Protein AF-0000000071113380 (afdb_homodimer)

Solvent-accessible surface area (backbone atoms only — not comparable to full-atom values): 8698 Å² total; per-residue (Å²): 133,86,53,65,58,55,55,49,43,51,54,51,50,49,34,59,72,69,60,20,81,59,71,44,75,44,65,47,95,86,37,71,43,33,40,35,38,37,46,74,38,93,90,75,38,58,36,36,39,39,33,36,53,84,78,70,43,75,48,76,33,73,43,72,55,58,46,38,53,52,52,45,62,74,61,106,134,88,52,64,57,55,54,48,43,51,53,53,50,48,34,60,74,71,60,21,81,57,71,45,74,42,63,46,95,86,37,71,43,33,39,36,37,36,45,75,39,96,90,75,39,58,36,35,39,40,34,36,55,84,78,70,41,78,48,76,34,73,42,71,55,6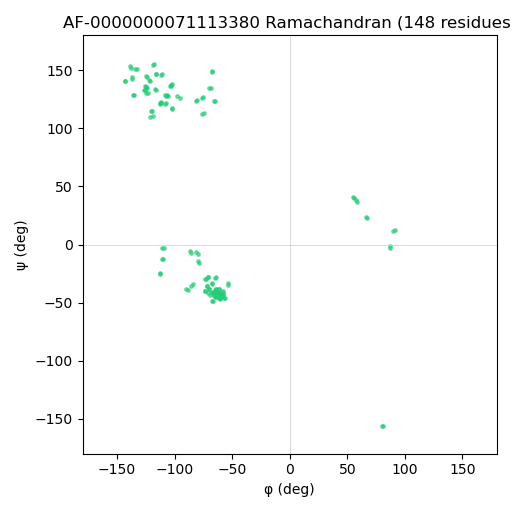0,47,38,53,53,50,46,62,71,61,104

Organism: Streptococcus pneumoniae serotype 4 (strain ATCC BAA-334 / TIGR4) (NCBI:txid170187)

Radius of gyration: 16.93 Å; Cα contacts (8 Å, |Δi|>4): 262; chains: 2; bounding box: 40×45×36 Å

GO terms:
  GO:0005515 protein binding (F, IPI)

InterPro domains:
  IPR014904 YkuJ-like [PF08796] (8-75)
  IPR014904 YkuJ-like [PIRSF037356] (1-76)
  IPR038073 YkuJ-like superfamily [G3DSA:3.30.720.20] (2-76)
  IPR038073 YkuJ-like superfamily [SSF143567] (3-76)

Structure (mmCIF, N/CA/C/O backbone):
data_AF-0000000071113380-model_v1
#
loop_
_entity.id
_entity.type
_entity.pdbx_description
1 polymer 'Uncharacterized protein'
#
loop_
_atom_site.group_PDB
_atom_site.id
_atom_site.type_symbol
_atom_site.label_atom_id
_atom_site.label_alt_id
_atom_site.label_comp_id
_atom_site.label_asym_id
_atom_site.label_entity_id
_atom_site.label_seq_id
_atom_site.pdbx_PDB_ins_code
_atom_site.Cartn_x
_atom_site.Cartn_y
_atom_site.Cartn_z
_atom_site.occupancy
_atom_site.B_iso_or_equiv
_atom_site.auth_seq_id
_atom_site.auth_comp_id
_atom_site.auth_asym_id
_atom_site.auth_atom_id
_atom_site.pdbx_PDB_model_num
ATOM 1 N N . MET A 1 1 ? -7.031 4.762 11.914 1 73.75 1 MET A N 1
ATOM 2 C CA . MET A 1 1 ? -7.52 4.484 10.57 1 73.75 1 MET A CA 1
ATOM 3 C C . MET A 1 1 ? -6.973 3.158 10.055 1 73.75 1 MET A C 1
ATOM 5 O O . MET A 1 1 ? -5.777 2.887 10.172 1 73.75 1 MET A O 1
ATOM 9 N N . GLU A 1 2 ? -7.855 2.168 9.883 1 87.81 2 GLU A N 1
ATOM 10 C CA . GLU A 1 2 ? -7.352 0.86 9.477 1 87.81 2 GLU A CA 1
ATOM 11 C C . GLU A 1 2 ? -6.973 0.846 8 1 87.81 2 GLU A C 1
ATOM 13 O O . GLU A 1 2 ? -7.746 1.295 7.152 1 87.81 2 GLU A O 1
ATOM 18 N N . SER A 1 3 ? -5.77 0.437 7.68 1 96.38 3 SER A N 1
ATOM 19 C CA . SER A 1 3 ? -5.254 0.43 6.316 1 96.38 3 SER A CA 1
ATOM 20 C C . SER A 1 3 ? -5.738 -0.797 5.547 1 96.38 3 SER A C 1
ATOM 22 O O . SER A 1 3 ? -5.516 -1.931 5.977 1 96.38 3 SER A O 1
ATOM 24 N N . HIS A 1 4 ? -6.383 -0.578 4.426 1 97.75 4 HIS A N 1
ATOM 25 C CA . HIS A 1 4 ? -6.773 -1.672 3.547 1 97.75 4 HIS A CA 1
ATOM 26 C C . HIS A 1 4 ? -5.555 -2.334 2.912 1 97.75 4 HIS A C 1
ATOM 28 O O . HIS A 1 4 ? -5.535 -3.551 2.721 1 97.75 4 HIS A O 1
ATOM 34 N N . LEU A 1 5 ? -4.543 -1.558 2.648 1 98.69 5 LEU A N 1
ATOM 35 C CA . LEU A 1 5 ? -3.32 -2.082 2.049 1 98.69 5 LEU A CA 1
ATOM 36 C C . LEU A 1 5 ? -2.652 -3.096 2.971 1 98.69 5 LEU A C 1
ATOM 38 O O . LEU A 1 5 ? -2.191 -4.145 2.518 1 98.69 5 LEU A O 1
ATOM 42 N N . VAL A 1 6 ? -2.625 -2.816 4.273 1 98.38 6 VAL A N 1
ATOM 43 C CA . VAL A 1 6 ? -2.004 -3.734 5.223 1 98.38 6 VAL A CA 1
ATOM 44 C C . VAL A 1 6 ? -2.773 -5.051 5.246 1 98.38 6 VAL A C 1
ATOM 46 O O . VAL A 1 6 ? -2.174 -6.129 5.293 1 98.38 6 VAL A O 1
ATOM 49 N N . ARG A 1 7 ? -4.039 -5.012 5.16 1 97.81 7 ARG A N 1
ATOM 50 C CA . ARG A 1 7 ? -4.852 -6.223 5.137 1 97.81 7 ARG A CA 1
ATOM 51 C C . ARG A 1 7 ? -4.582 -7.039 3.877 1 97.81 7 ARG A C 1
ATOM 53 O O . ARG A 1 7 ? -4.449 -8.266 3.939 1 97.81 7 ARG A O 1
ATOM 60 N N . ILE A 1 8 ? -4.52 -6.363 2.744 1 98.38 8 ILE A N 1
ATOM 61 C CA . ILE A 1 8 ? -4.234 -7.012 1.468 1 98.38 8 ILE A CA 1
ATOM 62 C C . ILE A 1 8 ? -2.863 -7.68 1.521 1 98.38 8 ILE A C 1
ATOM 64 O O . ILE A 1 8 ? -2.725 -8.852 1.174 1 98.38 8 ILE A O 1
ATOM 68 N N . ILE A 1 9 ? -1.897 -6.961 2.016 1 98.31 9 ILE A N 1
ATOM 69 C CA . ILE A 1 9 ? -0.529 -7.465 2.051 1 98.31 9 ILE A CA 1
ATOM 70 C C . ILE A 1 9 ? -0.445 -8.672 2.986 1 98.31 9 ILE A C 1
ATOM 72 O O . ILE A 1 9 ? 0.235 -9.648 2.684 1 98.31 9 ILE A O 1
ATOM 76 N N . ASN A 1 10 ? -1.14 -8.562 4.102 1 97.38 10 ASN A N 1
ATOM 77 C CA . ASN A 1 10 ? -1.169 -9.695 5.02 1 97.38 10 ASN A CA 1
ATOM 78 C C . ASN A 1 10 ? -1.711 -10.953 4.34 1 97.38 10 ASN A C 1
ATOM 80 O O . ASN A 1 10 ? -1.203 -12.055 4.566 1 97.38 10 ASN A O 1
ATOM 84 N N . ARG A 1 11 ? -2.754 -10.859 3.543 1 96.56 11 ARG A N 1
ATOM 85 C CA . ARG A 1 11 ? -3.324 -11.992 2.816 1 96.56 11 ARG A CA 1
ATOM 86 C C . ARG A 1 11 ? -2.328 -12.547 1.804 1 96.56 11 ARG A C 1
ATOM 88 O O . ARG A 1 11 ? -2.188 -13.766 1.67 1 96.56 11 ARG A O 1
ATOM 95 N N . LEU A 1 12 ? -1.646 -11.641 1.165 1 97.06 12 LEU A N 1
ATOM 96 C CA . LEU A 1 12 ? -0.665 -12.047 0.166 1 97.06 12 LEU A CA 1
ATOM 97 C C . LEU A 1 12 ? 0.516 -12.758 0.822 1 97.06 12 LEU A C 1
ATOM 99 O O . LEU A 1 12 ? 0.998 -13.773 0.312 1 97.06 12 LEU A O 1
ATOM 103 N N . GLU A 1 13 ? 0.986 -12.25 1.962 1 96.06 13 GLU A N 1
ATOM 104 C CA . GLU A 1 13 ? 2.061 -12.898 2.711 1 96.06 13 GLU A CA 1
ATOM 105 C C . GLU A 1 13 ? 1.649 -14.289 3.18 1 96.06 13 GLU A C 1
ATOM 107 O O . GLU A 1 13 ? 2.459 -15.219 3.168 1 96.06 13 GLU A O 1
ATOM 112 N N . ALA A 1 14 ? 0.404 -14.344 3.635 1 94.31 14 ALA A N 1
ATOM 113 C CA . ALA A 1 14 ? -0.113 -15.641 4.051 1 94.31 14 ALA A CA 1
ATOM 114 C C . ALA A 1 14 ? -0.069 -16.641 2.9 1 94.31 14 ALA A C 1
ATOM 116 O O . ALA A 1 14 ? 0.279 -17.812 3.1 1 94.31 14 ALA A O 1
ATOM 117 N N . MET A 1 15 ? -0.402 -16.203 1.697 1 93.5 15 MET A N 1
ATOM 118 C CA . MET A 1 15 ? -0.343 -17.047 0.512 1 93.5 15 MET A CA 1
ATOM 119 C C . MET A 1 15 ? 1.081 -17.531 0.259 1 93.5 15 MET A C 1
ATOM 121 O O . MET A 1 15 ? 1.301 -18.719 -0.008 1 93.5 15 MET A O 1
ATOM 125 N N . ALA A 1 16 ? 1.956 -16.656 0.343 1 91.62 16 ALA A N 1
ATOM 126 C CA . ALA A 1 16 ? 3.355 -16.984 0.094 1 91.62 16 ALA A CA 1
ATOM 127 C C . ALA A 1 16 ? 3.877 -17.984 1.125 1 91.62 16 ALA A C 1
ATOM 129 O O . ALA A 1 16 ? 4.656 -18.875 0.794 1 91.62 16 ALA A O 1
ATOM 130 N N . ASN A 1 17 ? 3.451 -17.812 2.346 1 91.12 17 ASN A N 1
ATOM 131 C CA . ASN A 1 17 ? 3.912 -18.656 3.436 1 91.12 17 ASN A CA 1
ATOM 132 C C . ASN A 1 17 ? 3.289 -20.047 3.361 1 91.12 17 ASN A C 1
ATOM 134 O O . ASN A 1 17 ? 3.895 -21.031 3.799 1 91.12 17 ASN A O 1
ATOM 138 N N . ASP A 1 18 ? 2.076 -20.109 2.816 1 87.62 18 ASP A N 1
ATOM 139 C CA . ASP A 1 18 ? 1.375 -21.375 2.693 1 87.62 18 ASP A CA 1
ATOM 140 C C . ASP A 1 18 ? 1.859 -22.156 1.474 1 87.62 18 ASP A C 1
ATOM 142 O O . ASP A 1 18 ? 1.514 -23.328 1.299 1 87.62 18 ASP A O 1
ATOM 146 N N . GLY A 1 19 ? 2.668 -21.562 0.704 1 79.56 19 GLY A N 1
ATOM 147 C CA . GLY A 1 19 ? 3.217 -22.219 -0.474 1 79.56 19 GLY A CA 1
ATOM 148 C C . GLY A 1 19 ? 2.371 -22.016 -1.717 1 79.56 19 GLY A C 1
ATOM 149 O O . GLY A 1 19 ? 2.578 -22.688 -2.73 1 79.56 19 GLY A O 1
ATOM 150 N N . GLY A 1 20 ? 1.438 -21.141 -1.687 1 69.25 20 GLY A N 1
ATOM 151 C CA . GLY A 1 20 ? 0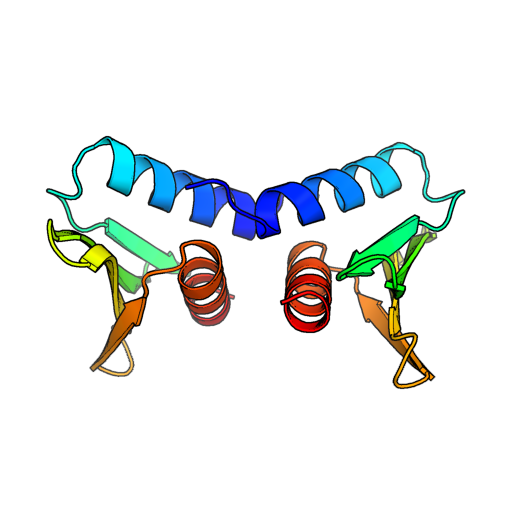.753 -20.672 -2.883 1 69.25 20 GLY A CA 1
ATOM 152 C C . GLY A 1 20 ? -0.082 -21.75 -3.549 1 69.25 20 GLY A C 1
ATOM 153 O O . GLY A 1 20 ? -0.281 -21.734 -4.766 1 69.25 20 GLY A O 1
ATOM 154 N N . ASN A 1 21 ? -0.5 -22.797 -2.775 1 74.06 21 ASN A N 1
ATOM 155 C CA . ASN A 1 21 ? -1.221 -23.875 -3.445 1 74.06 21 ASN A CA 1
ATOM 156 C C . ASN A 1 21 ? -2.674 -23.5 -3.713 1 74.06 21 ASN A C 1
ATOM 158 O O . ASN A 1 21 ? -3.289 -24 -4.656 1 74.06 21 ASN A O 1
ATOM 162 N N . LEU A 1 22 ? -3.066 -22.516 -3.062 1 83.69 22 LEU A N 1
ATOM 163 C CA . LEU A 1 22 ? -4.473 -22.156 -3.234 1 83.69 22 LEU A CA 1
ATOM 164 C C . LEU A 1 22 ? -4.613 -20.719 -3.699 1 83.69 22 LEU A C 1
ATOM 166 O O . LEU A 1 22 ? -3.885 -19.844 -3.238 1 83.69 22 LEU A O 1
ATOM 170 N N . LYS A 1 23 ? -5.477 -20.578 -4.836 1 93.06 23 LYS A N 1
ATOM 171 C CA . LYS A 1 23 ? -5.855 -19.234 -5.27 1 93.06 23 LYS A CA 1
ATOM 172 C C . LYS A 1 23 ? -6.746 -18.562 -4.234 1 93.06 23 LYS A C 1
ATOM 174 O O . LYS A 1 23 ? -7.477 -19.219 -3.5 1 93.06 23 LYS A O 1
ATOM 179 N N . ARG A 1 24 ? -6.57 -17.297 -4.23 1 96.38 24 ARG A N 1
ATOM 180 C CA . ARG A 1 24 ? -7.418 -16.531 -3.322 1 96.38 24 ARG A CA 1
ATOM 181 C C . ARG A 1 24 ? -8.195 -15.453 -4.078 1 96.38 24 ARG A C 1
ATOM 183 O O . ARG A 1 24 ? -7.699 -14.883 -5.047 1 96.38 24 ARG A O 1
ATOM 190 N N . ASN A 1 25 ? -9.406 -15.25 -3.604 1 97.19 25 ASN A N 1
ATOM 191 C CA . ASN A 1 25 ? -10.273 -14.25 -4.215 1 97.19 25 ASN A CA 1
ATOM 192 C C . ASN A 1 25 ? -10.328 -12.969 -3.383 1 97.19 25 ASN A C 1
ATOM 194 O O . ASN A 1 25 ? -10.391 -13.023 -2.154 1 97.19 25 ASN A O 1
ATOM 198 N N . PHE A 1 26 ? -10.281 -11.906 -4.047 1 98.44 26 PHE A N 1
ATOM 199 C CA . PHE A 1 26 ? -10.555 -10.602 -3.447 1 98.44 26 PHE A CA 1
ATOM 200 C C . PHE A 1 26 ? -11.891 -10.055 -3.92 1 98.44 26 PHE A C 1
ATOM 202 O O . PHE A 1 26 ? -12.133 -9.953 -5.125 1 98.44 26 PHE A O 1
ATOM 209 N N . GLU A 1 27 ? -12.664 -9.688 -2.951 1 98.12 27 GLU A N 1
ATOM 210 C CA . GLU A 1 27 ? -14.062 -9.414 -3.262 1 98.12 27 GLU A CA 1
ATOM 211 C C . GLU A 1 27 ? -14.445 -7.988 -2.877 1 98.12 27 GLU A C 1
ATOM 213 O O . GLU A 1 27 ? -13.938 -7.449 -1.89 1 98.12 27 GLU A O 1
ATOM 218 N N . ARG A 1 28 ? -15.266 -7.312 -3.686 1 97 28 ARG A N 1
ATOM 219 C CA . ARG A 1 28 ? -15.906 -6.031 -3.402 1 97 28 ARG A CA 1
ATOM 220 C C . ARG A 1 28 ? -17.422 -6.152 -3.465 1 97 28 ARG A C 1
ATOM 222 O O . ARG A 1 28 ? -17.984 -6.504 -4.508 1 97 28 ARG A O 1
ATOM 229 N N . GLU A 1 29 ? -18.078 -5.965 -2.363 1 95.06 29 GLU A N 1
ATOM 230 C CA . GLU A 1 29 ? -19.531 -6.043 -2.258 1 95.06 29 GLU A CA 1
ATOM 231 C C . GLU A 1 29 ? -20.047 -7.406 -2.705 1 95.06 29 GLU A C 1
ATOM 233 O O . GLU A 1 29 ? -21.016 -7.492 -3.471 1 95.06 29 GLU A O 1
ATOM 238 N N . GLY A 1 30 ? -19.281 -8.422 -2.391 1 95 30 GLY A N 1
ATOM 239 C CA . GLY A 1 30 ? -19.703 -9.797 -2.605 1 95 30 GLY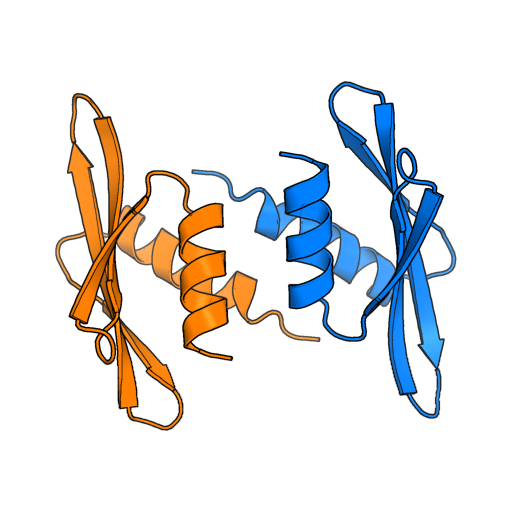 A CA 1
ATOM 240 C C . GLY A 1 30 ? -19.375 -10.32 -3.988 1 95 30 GLY A C 1
ATOM 241 O O . GLY A 1 30 ? -19.688 -11.461 -4.32 1 95 30 GLY A O 1
ATOM 242 N N . VAL A 1 31 ? -18.812 -9.453 -4.734 1 97.38 31 VAL A N 1
ATOM 243 C CA . VAL A 1 31 ? -18.469 -9.867 -6.094 1 97.38 31 VAL A CA 1
ATOM 244 C C . VAL A 1 31 ? -16.953 -10.055 -6.203 1 97.38 31 VAL A C 1
ATOM 246 O O . VAL A 1 31 ? -16.188 -9.18 -5.797 1 97.38 31 VAL A O 1
ATOM 249 N N . VAL A 1 32 ? -16.516 -11.195 -6.703 1 98.06 32 VAL A N 1
ATOM 250 C CA . VAL A 1 32 ? -15.094 -11.43 -6.93 1 98.06 32 VAL A CA 1
ATOM 251 C C . VAL A 1 32 ? -14.586 -10.484 -8.016 1 98.06 32 VAL A C 1
ATOM 253 O O . VAL A 1 32 ? -15.055 -10.523 -9.148 1 98.06 32 VAL A O 1
ATOM 256 N N . VAL A 1 33 ? -13.57 -9.734 -7.633 1 98.19 33 VAL A N 1
ATOM 257 C CA . VAL A 1 33 ? -13.078 -8.773 -8.609 1 98.19 33 VAL A CA 1
ATOM 258 C C . VAL A 1 33 ? -11.672 -9.164 -9.062 1 98.19 33 VAL A C 1
ATOM 260 O O . VAL A 1 33 ? -11.227 -8.766 -10.141 1 98.19 33 VAL A O 1
ATOM 263 N N . ALA A 1 34 ? -10.984 -9.914 -8.117 1 98.56 34 ALA A N 1
ATOM 264 C CA . ALA A 1 34 ? -9.625 -10.344 -8.422 1 98.56 34 ALA A CA 1
ATOM 265 C C . ALA A 1 34 ? -9.352 -11.742 -7.883 1 98.56 34 ALA A C 1
ATOM 267 O O . ALA A 1 34 ? -9.828 -12.102 -6.805 1 98.56 34 ALA A O 1
ATOM 268 N N . GLU A 1 35 ? -8.664 -12.469 -8.656 1 98.38 35 GLU A N 1
ATOM 269 C CA . GLU A 1 35 ? -8.125 -13.766 -8.242 1 98.38 35 GLU A CA 1
ATOM 270 C C . GLU A 1 35 ? -6.602 -13.758 -8.258 1 98.38 35 GLU A C 1
ATOM 272 O O . GLU A 1 35 ? -5.988 -13.289 -9.219 1 98.38 35 GLU A O 1
ATOM 277 N N . VAL A 1 36 ? -6.027 -14.281 -7.176 1 98.12 36 VAL A N 1
ATOM 278 C CA . VAL A 1 36 ? -4.574 -14.219 -7.07 1 98.12 36 VAL A CA 1
ATOM 279 C C . VAL A 1 36 ? -4.012 -15.617 -6.82 1 98.12 36 VAL A C 1
ATOM 281 O O . VAL A 1 36 ? -4.551 -16.375 -6.004 1 98.12 36 VAL A O 1
ATOM 284 N N . ALA A 1 37 ? -3.061 -15.883 -7.539 1 96.62 37 ALA A N 1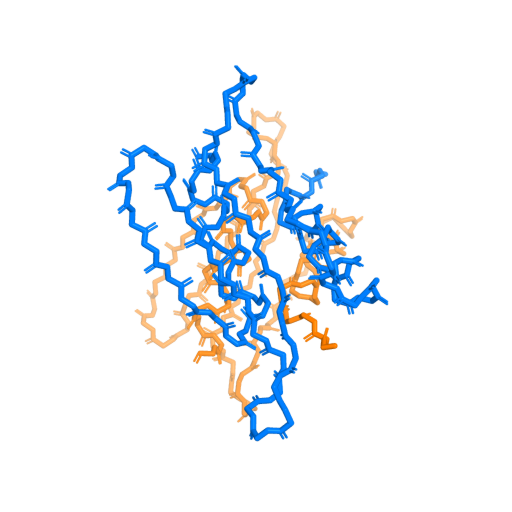
ATOM 285 C CA . ALA A 1 37 ? -2.287 -17.109 -7.332 1 96.62 37 ALA A CA 1
ATOM 286 C C . ALA A 1 37 ? -0.834 -16.781 -6.992 1 96.62 37 ALA A C 1
ATOM 288 O O . ALA A 1 37 ? -0.334 -15.711 -7.336 1 96.62 37 ALA A O 1
ATOM 289 N N . TYR A 1 38 ? -0.222 -17.734 -6.312 1 95.88 38 TYR A N 1
ATOM 290 C CA . TYR A 1 38 ? 1.177 -17.594 -5.922 1 95.88 38 TYR A CA 1
ATOM 291 C C . TYR A 1 38 ? 1.994 -18.781 -6.406 1 95.88 38 TYR A C 1
ATOM 293 O O . TYR A 1 38 ? 1.528 -19.922 -6.355 1 95.88 38 TYR A O 1
ATOM 301 N N . SER A 1 39 ? 3.109 -18.469 -6.918 1 92.69 39 SER A N 1
ATOM 302 C CA . SER A 1 39 ? 4.082 -19.516 -7.242 1 92.69 39 SER A CA 1
ATOM 303 C C . SER A 1 39 ? 5.496 -19.078 -6.871 1 92.69 39 SER A C 1
ATOM 305 O O . SER A 1 39 ? 5.762 -17.891 -6.688 1 92.69 39 SER A O 1
ATOM 307 N N . HIS A 1 40 ? 6.289 -20.094 -6.609 1 90.19 40 HIS A N 1
ATOM 308 C CA . HIS A 1 40 ? 7.711 -19.859 -6.391 1 90.19 40 HIS A CA 1
ATOM 309 C C . HIS A 1 40 ? 8.555 -20.594 -7.422 1 90.19 40 HIS A C 1
ATOM 311 O O . HIS A 1 40 ? 8.445 -21.812 -7.562 1 90.19 40 HIS A O 1
ATOM 317 N N . ASP A 1 41 ? 9.102 -19.75 -8.227 1 81.38 41 ASP A N 1
ATOM 318 C CA . ASP A 1 41 ? 9.977 -20.266 -9.273 1 81.38 41 ASP A CA 1
ATOM 319 C C . ASP A 1 41 ? 11.438 -20.234 -8.836 1 81.38 41 ASP A C 1
ATOM 321 O O . ASP A 1 41 ? 11.922 -19.203 -8.352 1 81.38 41 ASP A O 1
ATOM 325 N N . GLU A 1 42 ? 12.156 -21.375 -8.898 1 86.75 42 GLU A N 1
ATOM 326 C CA . GLU A 1 42 ? 13.547 -21.469 -8.469 1 86.75 42 GLU A CA 1
ATOM 327 C C . GLU A 1 42 ? 14.406 -20.406 -9.172 1 86.75 42 GLU A C 1
ATOM 329 O O . GLU A 1 42 ? 15.336 -19.859 -8.578 1 86.75 42 GLU A O 1
ATOM 334 N N . GLU A 1 43 ? 14.141 -20.062 -10.406 1 89.06 43 GLU A N 1
ATOM 335 C CA . GLU A 1 43 ? 14.93 -19.125 -11.203 1 89.06 43 GLU A CA 1
ATOM 336 C C . GLU A 1 43 ? 14.523 -17.688 -10.93 1 89.06 43 GLU A C 1
ATOM 338 O O . GLU A 1 43 ? 15.375 -16.797 -10.867 1 89.06 43 GLU A O 1
ATOM 343 N N . ASN A 1 44 ? 13.156 -17.547 -10.664 1 87.75 44 ASN A N 1
ATOM 344 C CA . ASN A 1 44 ? 12.633 -16.188 -10.633 1 87.75 44 ASN A CA 1
ATOM 345 C C . ASN A 1 44 ? 12.219 -15.781 -9.219 1 87.75 44 ASN A C 1
ATOM 347 O O . ASN A 1 44 ? 12.031 -14.594 -8.945 1 87.75 44 ASN A O 1
ATOM 351 N N . GLY A 1 45 ? 12.141 -16.781 -8.297 1 91.5 45 GLY A N 1
ATOM 352 C CA . GLY A 1 45 ? 11.664 -16.469 -6.961 1 91.5 45 GLY A CA 1
ATOM 353 C C . GLY A 1 45 ? 10.148 -16.391 -6.867 1 91.5 45 GLY A C 1
ATOM 354 O O . GLY A 1 45 ? 9.438 -17.094 -7.582 1 91.5 45 GLY A O 1
ATOM 355 N N . PRO A 1 46 ? 9.617 -15.664 -5.891 1 92.94 46 PRO A N 1
ATOM 356 C CA . PRO A 1 46 ? 8.172 -15.555 -5.707 1 92.94 46 PRO A CA 1
ATOM 357 C C . PRO A 1 46 ? 7.492 -14.773 -6.836 1 92.94 46 PRO A C 1
ATOM 359 O O . PRO A 1 46 ? 7.98 -13.719 -7.238 1 92.94 46 PRO A O 1
ATOM 362 N N . ILE A 1 47 ? 6.406 -15.328 -7.297 1 94.5 47 ILE A N 1
ATOM 363 C CA . ILE A 1 47 ? 5.637 -14.672 -8.352 1 94.5 47 ILE A CA 1
ATOM 364 C C . ILE A 1 47 ? 4.148 -14.727 -8.016 1 94.5 47 ILE A C 1
ATOM 366 O O . ILE A 1 47 ? 3.625 -15.789 -7.668 1 94.5 47 ILE A O 1
ATOM 370 N N . PHE A 1 48 ? 3.543 -13.578 -8.078 1 96.5 48 PHE A N 1
ATOM 371 C CA . PHE A 1 48 ? 2.094 -13.5 -7.941 1 96.5 48 PHE A CA 1
ATOM 372 C C . PHE A 1 48 ? 1.433 -13.289 -9.297 1 96.5 48 PHE A C 1
ATOM 374 O O . PHE A 1 48 ? 1.927 -12.516 -10.117 1 96.5 48 PHE A O 1
ATOM 381 N N . THR A 1 49 ? 0.372 -14 -9.523 1 97.25 49 THR A N 1
ATOM 382 C CA . THR A 1 49 ? -0.442 -13.812 -10.719 1 97.25 49 THR A CA 1
ATOM 383 C C . THR A 1 49 ? -1.816 -13.258 -10.352 1 97.25 49 THR A C 1
ATOM 385 O O . THR A 1 49 ? -2.545 -13.859 -9.562 1 97.25 49 THR A O 1
ATOM 388 N N . LEU A 1 50 ? -2.133 -12.117 -10.883 1 98.69 50 LEU A N 1
ATOM 389 C CA . LEU A 1 50 ? -3.406 -11.453 -10.625 1 98.69 50 LEU A CA 1
ATOM 390 C C . LEU A 1 50 ? -4.309 -11.523 -11.852 1 98.69 50 LEU A C 1
ATOM 392 O O . LEU A 1 50 ? -3.93 -11.07 -12.938 1 98.69 50 LEU A O 1
ATOM 396 N N . ARG A 1 51 ? -5.422 -12.086 -11.68 1 98.56 51 ARG A N 1
ATOM 397 C CA . ARG A 1 51 ? -6.453 -12.039 -12.703 1 98.56 51 ARG A CA 1
ATOM 398 C C . ARG A 1 51 ? -7.531 -11.023 -12.352 1 98.56 51 ARG A C 1
ATOM 400 O O . ARG A 1 51 ? -8.195 -11.141 -11.32 1 98.56 51 ARG A O 1
ATOM 407 N N . ASP A 1 52 ? -7.703 -9.977 -13.172 1 98.56 52 ASP A N 1
ATOM 408 C CA . ASP A 1 52 ? -8.844 -9.07 -13.102 1 98.56 52 ASP A CA 1
ATOM 409 C C . ASP A 1 52 ? -10.094 -9.711 -13.703 1 98.56 52 ASP A C 1
ATOM 411 O O . ASP A 1 52 ? -10.172 -9.914 -14.914 1 98.56 52 ASP A O 1
ATOM 415 N N . VAL A 1 53 ? -11 -9.969 -12.906 1 98 53 VAL A N 1
ATOM 416 C CA . VAL A 1 53 ? -12.117 -10.812 -13.32 1 98 53 VAL A CA 1
ATOM 417 C C . VAL A 1 53 ? -12.984 -10.062 -14.336 1 98 53 VAL A C 1
ATOM 419 O O . VAL A 1 53 ? -13.383 -10.625 -15.352 1 98 53 VAL A O 1
ATOM 422 N N . GLU A 1 54 ? -13.234 -8.812 -14.07 1 96.44 54 GLU A N 1
ATOM 423 C CA . GLU A 1 54 ? -14.109 -8.039 -14.93 1 96.44 54 GLU A CA 1
ATOM 424 C C . GLU A 1 54 ? -13.492 -7.832 -16.312 1 96.44 54 GLU A C 1
ATOM 426 O O . GLU A 1 54 ? -14.117 -8.125 -17.328 1 96.44 54 GLU A O 1
ATOM 431 N N . ASP A 1 55 ? -12.266 -7.426 -16.25 1 97.12 55 ASP A N 1
ATOM 432 C CA . ASP A 1 55 ? -11.609 -7.086 -17.516 1 97.12 55 ASP A CA 1
ATOM 433 C C . ASP A 1 55 ? -10.977 -8.32 -18.156 1 97.12 55 ASP A C 1
ATOM 435 O O . ASP A 1 55 ? -10.492 -8.266 -19.281 1 97.12 55 ASP A O 1
ATOM 439 N N . ARG A 1 56 ? -10.953 -9.398 -17.578 1 97.19 56 ARG A N 1
ATOM 440 C CA . ARG A 1 56 ? -10.383 -10.664 -18.047 1 97.19 56 ARG A CA 1
ATOM 441 C C . ARG A 1 56 ? -8.922 -10.492 -18.438 1 97.19 56 ARG A C 1
ATOM 443 O O . ARG A 1 56 ? -8.492 -10.992 -19.484 1 97.19 56 ARG A O 1
ATOM 450 N N . GLU A 1 57 ? -8.227 -9.719 -17.625 1 98.12 57 GLU A N 1
ATOM 451 C CA . GLU A 1 57 ? -6.797 -9.516 -17.812 1 98.12 57 GLU A CA 1
ATOM 452 C C . GLU A 1 57 ? -5.988 -10.156 -16.703 1 98.12 57 GLU A C 1
ATOM 454 O O . GLU A 1 57 ? -6.465 -10.266 -15.562 1 98.12 57 GLU A O 1
ATOM 459 N N . THR A 1 58 ? -4.805 -10.625 -17.188 1 98.38 58 THR A N 1
ATOM 460 C CA . THR A 1 58 ? -3.922 -11.281 -16.234 1 98.38 58 THR A CA 1
ATOM 461 C C . THR A 1 58 ? -2.547 -10.617 -16.219 1 98.38 58 THR A C 1
ATOM 463 O O . THR A 1 58 ? -1.991 -10.312 -17.281 1 98.38 58 THR A O 1
ATOM 466 N N . TYR A 1 59 ? -2.051 -10.398 -14.977 1 98.06 59 TYR A N 1
ATOM 467 C CA . TYR A 1 59 ? -0.759 -9.75 -14.781 1 98.06 59 TYR A CA 1
ATOM 468 C C . TYR A 1 59 ? 0.085 -10.516 -13.766 1 98.06 59 TYR A C 1
ATOM 470 O O . TYR A 1 59 ? -0.451 -11.148 -12.852 1 98.06 59 TYR A O 1
ATOM 478 N N . THR A 1 60 ? 1.408 -10.43 -13.93 1 96.75 60 THR A N 1
ATOM 479 C CA . THR A 1 60 ? 2.303 -11.062 -12.969 1 96.75 60 THR A CA 1
ATOM 480 C C . THR A 1 60 ? 3.152 -10.016 -12.25 1 96.75 60 THR A C 1
ATOM 482 O O . THR A 1 60 ? 3.496 -8.984 -12.828 1 96.75 60 THR A O 1
ATOM 485 N N . PHE A 1 61 ? 3.408 -10.344 -11.016 1 96.56 61 PHE A N 1
ATOM 486 C CA . PHE A 1 61 ? 4.195 -9.445 -10.18 1 96.56 61 PHE A CA 1
ATOM 487 C C . PHE A 1 61 ? 5.219 -10.227 -9.367 1 96.56 61 PHE A C 1
ATOM 489 O O . PHE A 1 61 ? 4.934 -11.32 -8.883 1 96.56 61 PHE A O 1
ATOM 496 N N . ASP A 1 62 ? 6.305 -9.633 -9.211 1 95.12 62 ASP A N 1
ATOM 497 C CA . ASP A 1 62 ? 7.297 -10.219 -8.312 1 95.12 62 ASP A CA 1
ATOM 498 C C . ASP A 1 62 ? 7.461 -9.375 -7.051 1 95.12 62 ASP A C 1
ATOM 500 O O . ASP A 1 62 ? 8.234 -9.734 -6.16 1 95.12 62 ASP A O 1
ATOM 504 N N . SER A 1 63 ? 6.73 -8.297 -7.082 1 95.62 63 SER A N 1
ATOM 505 C CA . SER A 1 63 ? 6.734 -7.402 -5.93 1 95.62 63 SER A CA 1
ATOM 506 C C . SER A 1 63 ? 5.383 -7.41 -5.223 1 95.62 63 SER A C 1
ATOM 508 O O . SER A 1 63 ? 4.359 -7.07 -5.82 1 95.62 63 SER A O 1
ATOM 510 N N . ILE A 1 64 ? 5.426 -7.754 -3.934 1 97.38 64 ILE A N 1
ATOM 511 C CA . ILE A 1 64 ? 4.199 -7.809 -3.148 1 97.38 64 ILE A CA 1
ATOM 512 C C . ILE A 1 64 ? 3.596 -6.406 -3.041 1 97.38 64 ILE A C 1
ATOM 514 O O . ILE A 1 64 ? 2.373 -6.254 -3.016 1 97.38 64 ILE A O 1
ATOM 518 N N . ASP A 1 65 ? 4.469 -5.367 -3.096 1 98.56 65 ASP A N 1
ATOM 519 C CA . ASP A 1 65 ? 3.969 -3.998 -3.01 1 98.56 65 ASP A CA 1
ATOM 520 C C . ASP A 1 65 ? 3.193 -3.615 -4.27 1 98.56 65 ASP A C 1
ATOM 522 O O . ASP A 1 65 ? 2.123 -3.012 -4.184 1 98.56 65 ASP A O 1
ATOM 526 N N . LEU A 1 66 ? 3.686 -4.074 -5.391 1 98.31 66 LEU A N 1
ATOM 527 C CA . LEU A 1 66 ? 3.076 -3.68 -6.656 1 98.31 66 LEU A CA 1
ATOM 528 C C . LEU A 1 66 ? 1.741 -4.387 -6.863 1 98.31 66 LEU A C 1
ATOM 530 O O . LEU A 1 66 ? 0.772 -3.771 -7.312 1 98.31 66 LEU A O 1
ATOM 534 N N . ILE A 1 67 ? 1.679 -5.648 -6.504 1 98.56 67 ILE A N 1
ATOM 535 C CA . ILE A 1 67 ? 0.406 -6.34 -6.676 1 98.56 67 ILE A CA 1
ATOM 536 C C . ILE A 1 67 ? -0.599 -5.84 -5.641 1 98.56 67 ILE A C 1
ATOM 538 O O . ILE A 1 67 ? -1.795 -5.738 -5.926 1 98.56 67 ILE A O 1
ATOM 542 N N . ALA A 1 68 ? -0.175 -5.539 -4.48 1 98.75 68 ALA A N 1
ATOM 543 C CA . ALA A 1 68 ? -1.084 -5.004 -3.469 1 98.75 68 ALA A CA 1
ATOM 544 C C . ALA A 1 68 ? -1.744 -3.717 -3.953 1 98.75 68 ALA A C 1
ATOM 546 O O . ALA A 1 68 ? -2.951 -3.527 -3.781 1 98.75 68 ALA A O 1
ATOM 547 N N . MET A 1 69 ? -0.946 -2.84 -4.555 1 98.81 69 MET A N 1
ATOM 548 C CA . MET A 1 69 ? -1.492 -1.585 -5.066 1 98.81 69 MET A CA 1
ATOM 549 C C . MET A 1 69 ? -2.518 -1.845 -6.164 1 98.81 69 MET A C 1
ATOM 551 O O . MET A 1 69 ? -3.535 -1.154 -6.246 1 98.81 69 MET A O 1
ATOM 555 N N . GLU A 1 70 ? -2.188 -2.822 -7.016 1 98.62 70 GLU A N 1
ATOM 556 C CA . GLU A 1 70 ? -3.121 -3.164 -8.086 1 98.62 70 GLU A CA 1
ATOM 557 C C . GLU A 1 70 ? -4.434 -3.707 -7.52 1 98.62 70 GLU A C 1
ATOM 559 O O . GLU A 1 70 ? -5.512 -3.326 -7.973 1 98.62 70 GLU A O 1
ATOM 564 N N . ILE A 1 71 ? -4.336 -4.598 -6.539 1 98.75 71 ILE A N 1
ATOM 565 C CA . ILE A 1 71 ? -5.52 -5.156 -5.898 1 98.75 71 ILE A CA 1
ATOM 566 C C . ILE A 1 71 ? -6.332 -4.039 -5.246 1 98.75 71 ILE A C 1
ATOM 568 O O . ILE A 1 71 ? -7.559 -4 -5.367 1 98.75 71 ILE A O 1
ATOM 572 N N . TYR A 1 72 ? -5.684 -3.102 -4.586 1 98.75 72 TYR A N 1
ATOM 573 C CA . TYR A 1 72 ? -6.344 -1.966 -3.955 1 98.75 72 TYR A CA 1
ATOM 574 C C . TYR A 1 72 ? -7.172 -1.181 -4.969 1 98.75 72 TYR A C 1
ATOM 576 O O . TYR A 1 72 ? -8.328 -0.853 -4.711 1 98.75 72 TYR A O 1
ATOM 584 N N . GLU A 1 73 ? -6.535 -0.938 -6.105 1 97.81 73 GLU A N 1
ATOM 585 C CA . GLU A 1 73 ? -7.211 -0.184 -7.156 1 97.81 73 GLU A CA 1
ATOM 586 C C . GLU A 1 73 ? -8.461 -0.912 -7.641 1 97.81 73 GLU A C 1
ATOM 588 O O . GLU A 1 73 ? -9.469 -0.278 -7.969 1 97.81 73 GLU A O 1
ATOM 593 N N . LEU A 1 74 ? -8.352 -2.201 -7.727 1 98.12 74 LEU A N 1
ATOM 594 C CA . LEU A 1 74 ? -9.492 -2.984 -8.195 1 98.12 74 LEU A CA 1
ATOM 595 C C . LEU A 1 74 ? -10.602 -3.004 -7.156 1 98.12 74 LEU A C 1
ATOM 597 O O . LEU A 1 74 ? -11.789 -3.066 -7.508 1 98.12 74 LEU A O 1
ATOM 601 N N . LEU A 1 75 ? -10.289 -2.877 -5.918 1 97.75 75 LEU A N 1
ATOM 602 C CA . LEU A 1 75 ? -11.258 -3.033 -4.836 1 97.75 75 LEU A CA 1
ATOM 603 C C . LEU A 1 75 ? -11.922 -1.699 -4.504 1 97.75 75 LEU A C 1
ATOM 605 O O . LEU A 1 75 ? -13.086 -1.664 -4.102 1 97.75 75 LEU A O 1
ATOM 609 N N . TYR A 1 76 ? -11.133 -0.642 -4.551 1 93.75 76 TYR A N 1
ATOM 610 C CA . TYR A 1 76 ? -11.602 0.642 -4.043 1 93.75 76 TYR A CA 1
ATOM 611 C C . TYR A 1 76 ? -11.578 1.703 -5.137 1 93.75 76 TYR A C 1
ATOM 613 O O . TYR A 1 76 ? -12.43 2.594 -5.164 1 93.75 76 TYR A O 1
ATOM 621 N N . MET B 1 1 ? 9.328 -11.781 2.154 1 73.69 1 MET B N 1
ATOM 622 C CA . MET B 1 1 ? 9.539 -10.539 1.413 1 73.69 1 MET B CA 1
ATOM 623 C C . MET B 1 1 ? 9.031 -9.344 2.199 1 73.69 1 MET B C 1
ATOM 625 O O . MET B 1 1 ? 7.906 -9.359 2.711 1 73.69 1 MET B O 1
ATOM 629 N N . GLU B 1 2 ? 9.945 -8.492 2.672 1 87.62 2 GLU B N 1
ATOM 630 C CA . GLU B 1 2 ? 9.492 -7.391 3.516 1 87.62 2 GLU B CA 1
ATOM 631 C C . GLU B 1 2 ? 8.836 -6.289 2.682 1 87.62 2 GLU B C 1
ATOM 633 O O . GLU B 1 2 ? 9.398 -5.852 1.677 1 87.62 2 GLU B O 1
ATOM 638 N N . SER B 1 3 ? 7.637 -5.906 3.018 1 96.38 3 SER B N 1
ATOM 639 C CA . SER B 1 3 ? 6.867 -4.91 2.275 1 96.38 3 SER B CA 1
ATOM 640 C C . SER B 1 3 ? 7.301 -3.494 2.635 1 96.38 3 SER B C 1
ATOM 642 O O . SER B 1 3 ? 7.277 -3.111 3.807 1 96.38 3 SER B O 1
ATOM 644 N N . HIS B 1 4 ? 7.684 -2.721 1.652 1 97.75 4 HIS B N 1
ATOM 645 C CA . HIS B 1 4 ? 7.996 -1.312 1.86 1 97.75 4 HIS B CA 1
ATOM 646 C C . HIS B 1 4 ? 6.746 -0.517 2.223 1 97.75 4 HIS B C 1
ATOM 648 O O . HIS B 1 4 ? 6.809 0.406 3.037 1 97.75 4 HIS B O 1
ATOM 654 N N . LEU B 1 5 ? 5.621 -0.92 1.665 1 98.69 5 LEU B N 1
ATOM 655 C CA . LEU B 1 5 ? 4.359 -0.243 1.943 1 98.69 5 LEU B CA 1
ATOM 656 C C . LEU B 1 5 ? 3.994 -0.36 3.42 1 98.69 5 LEU B C 1
ATOM 658 O O . LEU B 1 5 ? 3.551 0.614 4.035 1 98.69 5 LEU B O 1
ATOM 662 N N . VAL B 1 6 ? 4.211 -1.516 4.016 1 98.38 6 VAL B N 1
ATOM 663 C CA . VAL B 1 6 ? 3.885 -1.709 5.426 1 98.38 6 VAL B CA 1
ATOM 664 C C . VAL B 1 6 ? 4.77 -0.811 6.289 1 98.38 6 VAL B C 1
ATOM 666 O O . VAL B 1 6 ? 4.301 -0.216 7.262 1 98.38 6 VAL B O 1
ATOM 669 N N . ARG B 1 7 ? 5.98 -0.663 5.949 1 97.81 7 ARG B N 1
ATOM 670 C CA . ARG B 1 7 ? 6.887 0.209 6.691 1 97.81 7 ARG B CA 1
ATOM 671 C C . ARG B 1 7 ? 6.445 1.666 6.594 1 97.81 7 ARG B C 1
ATOM 673 O O . ARG B 1 7 ? 6.449 2.389 7.59 1 97.81 7 ARG B O 1
ATOM 680 N N . ILE B 1 8 ? 6.086 2.09 5.395 1 98.38 8 ILE B N 1
ATOM 681 C CA . ILE B 1 8 ? 5.617 3.451 5.16 1 98.38 8 ILE B CA 1
ATOM 682 C C . ILE B 1 8 ? 4.355 3.707 5.984 1 98.38 8 ILE B C 1
ATOM 684 O O . ILE B 1 8 ? 4.262 4.715 6.691 1 98.38 8 ILE B O 1
ATOM 688 N N . ILE B 1 9 ? 3.451 2.781 5.945 1 98.31 9 ILE B N 1
ATOM 689 C CA . ILE B 1 9 ? 2.174 2.947 6.629 1 98.31 9 ILE B CA 1
ATOM 690 C C . ILE B 1 9 ? 2.402 2.998 8.141 1 98.31 9 ILE B C 1
ATOM 692 O O . ILE B 1 9 ? 1.776 3.797 8.844 1 98.31 9 ILE B O 1
ATOM 696 N N . ASN B 1 10 ? 3.295 2.15 8.602 1 97.38 10 ASN B N 1
ATOM 697 C CA . ASN B 1 10 ? 3.625 2.182 10.023 1 97.38 10 ASN B CA 1
ATOM 698 C C . ASN B 1 10 ? 4.137 3.555 10.453 1 97.38 10 ASN B C 1
ATOM 700 O O . ASN B 1 10 ? 3.797 4.043 11.531 1 97.38 10 ASN B O 1
ATOM 704 N N . ARG B 1 11 ? 4.98 4.188 9.664 1 96.62 11 ARG B N 1
ATOM 705 C CA . ARG B 1 11 ? 5.5 5.52 9.961 1 96.62 11 ARG B CA 1
ATOM 706 C C . ARG B 1 11 ? 4.375 6.555 9.969 1 96.62 11 ARG B C 1
ATOM 708 O O . ARG B 1 11 ? 4.332 7.422 10.844 1 96.62 11 ARG B O 1
ATOM 715 N N . LEU B 1 12 ? 3.49 6.406 9.023 1 97.06 12 LEU B N 1
ATOM 716 C CA . LEU B 1 12 ? 2.371 7.336 8.93 1 97.06 12 LEU B CA 1
ATOM 717 C C . LEU B 1 12 ? 1.427 7.176 10.117 1 97.06 12 LEU B C 1
ATOM 719 O O . LEU B 1 12 ? 0.954 8.172 10.672 1 97.06 12 LEU B O 1
ATOM 723 N N . GLU B 1 13 ? 1.163 5.938 10.531 1 96.12 13 GLU B N 1
ATOM 724 C CA . GLU B 1 13 ? 0.335 5.68 11.703 1 96.12 13 GLU B CA 1
ATOM 725 C C . GLU B 1 13 ? 0.972 6.258 12.961 1 96.12 13 GLU B C 1
ATOM 727 O O . GLU B 1 13 ? 0.274 6.781 13.836 1 96.12 13 GLU B O 1
ATOM 732 N N . ALA B 1 14 ? 2.275 6.062 13.023 1 94.38 14 ALA B N 1
ATOM 733 C CA . ALA B 1 14 ? 2.994 6.633 14.156 1 94.38 14 ALA B CA 1
ATOM 734 C C . ALA B 1 14 ? 2.811 8.148 14.227 1 94.38 14 ALA B C 1
ATOM 736 O O . ALA B 1 14 ? 2.631 8.711 15.305 1 94.38 14 ALA B O 1
ATOM 737 N N . MET B 1 15 ? 2.836 8.805 13.07 1 93.56 15 MET B N 1
ATOM 738 C CA . MET B 1 15 ? 2.617 10.25 13 1 93.56 15 MET B CA 1
ATOM 739 C C . MET B 1 15 ? 1.229 10.609 13.516 1 93.56 15 MET B C 1
ATOM 741 O O . MET B 1 15 ? 1.08 11.555 14.297 1 93.56 15 MET B O 1
ATOM 745 N N . ALA B 1 16 ? 0.312 9.898 13.102 1 91.75 16 ALA B N 1
ATOM 746 C CA . ALA B 1 16 ? -1.067 10.164 13.5 1 91.75 16 ALA B CA 1
ATOM 747 C C . ALA B 1 16 ? -1.249 9.969 15 1 91.75 16 ALA B C 1
ATOM 749 O O . ALA B 1 16 ? -1.985 10.719 15.648 1 91.75 16 ALA B O 1
ATOM 750 N N . ASN B 1 17 ? -0.602 8.969 15.516 1 91.31 17 ASN B N 1
ATOM 751 C CA . ASN B 1 17 ? -0.728 8.648 16.938 1 91.31 17 ASN B CA 1
ATOM 752 C C . ASN B 1 17 ? 0.003 9.664 17.812 1 91.31 17 ASN B C 1
ATOM 754 O O . ASN B 1 17 ? -0.386 9.898 18.953 1 91.31 17 ASN B O 1
ATOM 758 N N . ASP B 1 18 ? 1.072 10.242 17.25 1 87.62 18 ASP B N 1
ATOM 759 C CA . ASP B 1 18 ? 1.857 11.227 17.984 1 87.62 18 ASP B CA 1
ATOM 760 C C . ASP B 1 18 ? 1.186 12.602 17.953 1 87.62 18 ASP B C 1
ATOM 762 O O . ASP B 1 18 ? 1.587 13.516 18.672 1 87.62 18 ASP B O 1
ATOM 766 N N . GLY B 1 19 ? 0.182 12.734 17.188 1 79.62 19 GLY B N 1
ATOM 767 C CA . GLY B 1 19 ? -0.552 13.984 17.094 1 79.62 19 GLY B CA 1
ATOM 768 C C . GLY B 1 19 ? -0.031 14.906 15.992 1 79.62 19 GLY B C 1
ATOM 769 O O . GLY B 1 19 ? -0.389 16.078 15.945 1 79.62 19 GLY B O 1
ATOM 770 N N . GLY B 1 20 ? 0.793 14.43 15.133 1 68.31 20 GLY B N 1
ATOM 771 C CA . GLY B 1 20 ? 1.145 15.125 13.906 1 68.31 20 GLY B CA 1
ATOM 772 C C . GLY B 1 20 ? 1.934 16.406 14.156 1 68.31 20 GLY B C 1
ATOM 773 O O . GLY B 1 20 ? 1.865 17.344 13.359 1 68.31 20 GLY B O 1
ATOM 774 N N . ASN 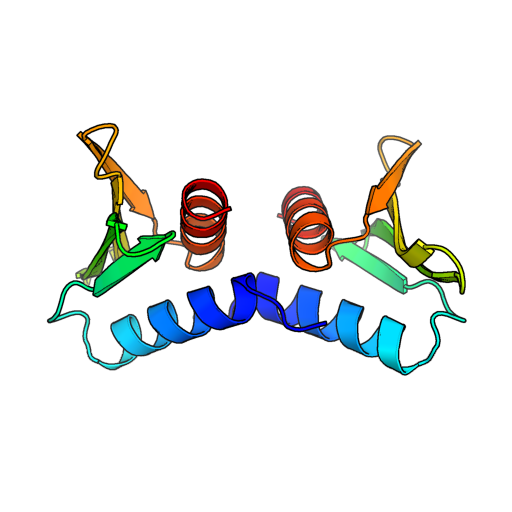B 1 21 ? 2.611 16.516 15.336 1 73.94 21 ASN B N 1
ATOM 775 C CA . ASN B 1 21 ? 3.289 17.78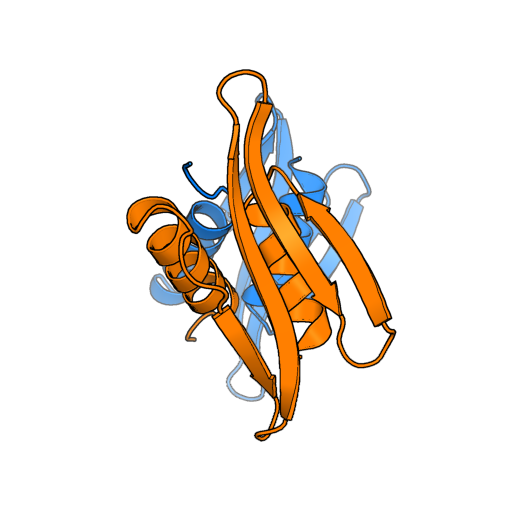1 15.602 1 73.94 21 ASN B CA 1
ATOM 776 C C . ASN B 1 21 ? 4.617 17.875 14.859 1 73.94 21 ASN B C 1
ATOM 778 O O . ASN B 1 21 ? 5.09 18.969 14.547 1 73.94 21 ASN B O 1
ATOM 782 N N . LEU B 1 22 ? 5.031 16.781 14.398 1 83.69 22 LEU B N 1
ATOM 783 C CA . LEU B 1 22 ? 6.336 16.812 13.742 1 83.69 22 LEU B CA 1
ATOM 784 C C . LEU B 1 22 ? 6.246 16.25 12.328 1 83.69 22 LEU B C 1
ATOM 786 O O . LEU B 1 22 ? 5.535 15.273 12.086 1 83.69 22 LEU B O 1
ATOM 790 N N . LYS B 1 23 ? 6.836 17.094 11.359 1 92.94 23 LYS B N 1
ATOM 791 C CA . LYS B 1 23 ? 6.992 16.594 9.992 1 92.94 23 LYS B CA 1
ATOM 792 C C . LYS B 1 23 ? 8.008 15.453 9.938 1 92.94 23 LYS B C 1
ATOM 794 O O . LYS B 1 23 ? 8.93 15.391 10.75 1 92.94 23 LYS B O 1
ATOM 799 N N . ARG B 1 24 ? 7.723 14.625 9 1 96.31 24 ARG B N 1
ATOM 800 C CA . ARG B 1 24 ? 8.664 13.531 8.805 1 96.31 24 ARG B CA 1
ATOM 801 C C . ARG B 1 24 ? 9.156 13.492 7.359 1 96.31 24 ARG B C 1
ATOM 803 O O . ARG B 1 24 ? 8.406 13.805 6.43 1 96.31 24 ARG B O 1
ATOM 810 N N . ASN B 1 25 ? 10.422 13.109 7.246 1 97.19 25 ASN B N 1
ATOM 811 C CA . ASN B 1 25 ? 11.039 13.016 5.926 1 97.19 25 ASN B CA 1
ATOM 812 C C . ASN B 1 25 ? 11.141 11.562 5.457 1 97.19 25 ASN B C 1
ATOM 814 O O . ASN B 1 25 ? 11.461 10.672 6.242 1 97.19 25 ASN B O 1
ATOM 818 N N . PHE B 1 26 ? 10.836 11.391 4.242 1 98.44 26 PHE B N 1
ATOM 819 C CA . PHE B 1 26 ? 11.094 10.125 3.566 1 98.44 26 PHE B CA 1
ATOM 820 C C . PHE B 1 26 ? 12.25 10.266 2.58 1 98.44 26 PHE B C 1
ATOM 822 O O . PHE B 1 26 ? 12.227 11.133 1.705 1 98.44 26 PHE B O 1
ATOM 829 N N . GLU B 1 27 ? 13.18 9.367 2.748 1 98.19 27 GLU B N 1
ATOM 830 C CA . GLU B 1 27 ? 14.445 9.562 2.055 1 98.19 27 GLU B CA 1
ATOM 831 C C . GLU B 1 27 ? 14.758 8.391 1.124 1 98.19 27 GLU B C 1
ATOM 833 O O . GLU B 1 27 ? 14.43 7.246 1.43 1 98.19 27 GLU B O 1
ATOM 838 N N . ARG B 1 28 ? 15.312 8.656 -0.07 1 97.12 28 ARG B N 1
ATOM 839 C CA . ARG B 1 28 ? 15.867 7.688 -1.007 1 97.12 28 ARG B CA 1
ATOM 840 C C . ARG B 1 28 ? 17.344 7.961 -1.266 1 97.12 28 ARG B C 1
ATOM 842 O O . ARG B 1 28 ? 17.703 9.031 -1.755 1 97.12 28 ARG B O 1
ATOM 849 N N . GLU B 1 29 ? 18.188 7.07 -0.873 1 95.12 29 GLU B N 1
ATOM 850 C CA . GLU B 1 29 ? 19.641 7.18 -1.05 1 95.12 29 GLU B CA 1
ATOM 851 C C . GLU B 1 29 ? 20.172 8.445 -0.391 1 95.12 29 GLU B C 1
ATOM 853 O O . GLU B 1 29 ? 20.953 9.18 -0.997 1 95.12 29 GLU B O 1
ATOM 858 N N . GLY B 1 30 ? 19.609 8.773 0.753 1 95.12 30 GLY B N 1
ATOM 859 C CA . GLY B 1 30 ? 20.109 9.859 1.581 1 95.12 30 GLY B CA 1
ATOM 860 C C . GLY B 1 30 ? 19.531 11.211 1.207 1 95.12 30 GLY B C 1
ATOM 861 O O . GLY B 1 30 ? 19.891 12.227 1.808 1 95.12 30 GLY B O 1
ATOM 862 N N . VAL B 1 31 ? 18.75 11.18 0.2 1 97.44 31 VAL B N 1
ATOM 863 C CA . VAL B 1 31 ? 18.156 12.445 -0.247 1 97.44 31 VAL B CA 1
ATOM 864 C C . VAL B 1 31 ? 16.688 12.5 0.141 1 97.44 31 VAL B C 1
ATOM 866 O O . VAL B 1 31 ? 15.938 11.555 -0.117 1 97.44 31 VAL B O 1
ATOM 869 N N . VAL B 1 32 ? 16.281 13.555 0.794 1 98.06 32 VAL B N 1
ATOM 870 C CA . VAL B 1 32 ? 14.875 13.742 1.127 1 98.06 32 VAL B CA 1
ATOM 871 C C . VAL B 1 32 ? 14.055 13.914 -0.153 1 98.06 32 VAL B C 1
ATOM 873 O O . VAL B 1 32 ? 14.289 14.844 -0.928 1 98.06 32 VAL B O 1
ATOM 876 N N . VAL B 1 33 ? 13.07 13.039 -0.275 1 98.19 33 VAL B N 1
ATOM 877 C CA . VAL B 1 33 ? 12.297 13.125 -1.509 1 98.19 33 VAL B CA 1
ATOM 878 C C . VAL B 1 33 ? 10.875 13.578 -1.194 1 98.19 33 VAL B C 1
ATOM 880 O O . VAL B 1 33 ? 10.172 14.086 -2.068 1 98.19 33 VAL B O 1
ATOM 883 N N . ALA B 1 34 ? 10.484 13.281 0.098 1 98.56 34 ALA B N 1
ATOM 884 C CA . ALA B 1 34 ? 9.141 13.664 0.518 1 98.56 34 ALA B CA 1
ATOM 885 C C . ALA B 1 34 ? 9.125 14.125 1.973 1 98.56 34 ALA B C 1
ATOM 887 O O . ALA B 1 34 ? 9.852 13.578 2.809 1 98.56 34 ALA B O 1
ATOM 888 N N . GLU B 1 35 ? 8.375 15.117 2.191 1 98.31 35 GLU B N 1
ATOM 889 C CA . GLU B 1 35 ? 8.062 15.586 3.541 1 98.31 35 GLU B CA 1
ATOM 890 C C . GLU B 1 35 ? 6.574 15.438 3.846 1 98.31 35 GLU B C 1
ATOM 892 O O . GLU B 1 35 ? 5.727 15.812 3.031 1 98.31 35 GLU B O 1
ATOM 897 N N . VAL B 1 36 ? 6.293 14.883 5.012 1 98.12 36 VAL B N 1
ATOM 898 C CA . VAL B 1 36 ? 4.895 14.609 5.332 1 98.12 36 VAL B CA 1
ATOM 899 C C . VAL B 1 36 ? 4.535 15.258 6.668 1 98.12 36 VAL B C 1
ATOM 901 O O . VAL B 1 36 ? 5.301 15.18 7.629 1 98.12 36 VAL B O 1
ATOM 904 N N . ALA B 1 37 ? 3.477 15.891 6.641 1 96.62 37 ALA B N 1
ATOM 905 C CA . ALA B 1 37 ? 2.889 16.438 7.859 1 96.62 37 ALA B CA 1
ATOM 906 C C . ALA B 1 37 ? 1.514 15.836 8.125 1 96.62 37 ALA B C 1
ATOM 908 O O . ALA B 1 37 ? 0.851 15.352 7.207 1 96.62 37 ALA B O 1
ATOM 909 N N . TYR B 1 38 ? 1.149 15.844 9.391 1 95.94 38 TYR B N 1
ATOM 910 C CA . TYR B 1 38 ? -0.145 15.328 9.82 1 95.94 38 TYR B CA 1
ATOM 911 C C . TYR B 1 38 ? -0.92 16.375 10.602 1 95.94 38 TYR B C 1
ATOM 913 O O . TYR B 1 38 ? -0.343 17.109 11.406 1 95.94 38 TYR B O 1
ATOM 921 N N . SER B 1 39 ? -2.154 16.469 10.273 1 92.75 39 SER B N 1
ATOM 922 C CA . SER B 1 39 ? -3.064 17.281 11.07 1 92.75 39 SER B CA 1
ATOM 923 C C . SER B 1 39 ? -4.402 16.594 11.273 1 92.75 39 SER B C 1
ATOM 925 O O . SER B 1 39 ? -4.754 15.672 10.523 1 92.75 39 SER B O 1
ATOM 927 N N . HIS B 1 40 ? -5.008 16.938 12.367 1 90.25 40 HIS B N 1
ATOM 928 C CA . HIS B 1 40 ? -6.363 16.469 12.648 1 90.25 40 HIS B CA 1
ATOM 929 C C . HIS B 1 40 ? -7.316 17.656 12.828 1 90.25 40 HIS B C 1
ATOM 931 O O . HIS B 1 40 ? -7.094 18.516 13.68 1 90.25 40 HIS B O 1
ATOM 937 N N . ASP B 1 41 ? -8.133 17.719 11.828 1 81.94 41 ASP B N 1
ATOM 938 C CA . ASP B 1 41 ? -9.141 18.766 11.844 1 81.94 41 ASP B CA 1
ATOM 939 C C . ASP B 1 41 ? -10.484 18.234 12.352 1 81.94 41 ASP B C 1
ATOM 941 O O . ASP B 1 41 ? -10.938 17.172 11.922 1 81.94 41 ASP B O 1
ATOM 945 N N . GLU B 1 42 ? -11.086 18.922 13.367 1 87 42 GLU B N 1
ATOM 946 C CA . GLU B 1 42 ? -12.352 18.484 13.953 1 87 42 GLU B CA 1
ATOM 947 C C . GLU B 1 42 ? -13.422 18.297 12.875 1 87 42 GLU B C 1
ATOM 949 O O . GLU B 1 42 ? -14.258 17.406 12.977 1 87 42 GLU B O 1
ATOM 954 N N . GLU B 1 43 ? -13.438 19.062 11.812 1 89.12 43 GLU B N 1
ATOM 955 C CA . GLU B 1 43 ? -14.461 19.047 10.766 1 89.12 43 GLU B CA 1
ATOM 956 C C . GLU B 1 43 ? -14.141 17.984 9.711 1 89.12 43 GLU B C 1
ATOM 958 O O . GLU B 1 43 ? -15.039 17.297 9.219 1 89.12 43 GLU B O 1
ATOM 963 N N . ASN B 1 44 ? -12.758 17.859 9.484 1 87.94 44 ASN B N 1
ATOM 964 C CA . ASN B 1 44 ? -12.375 17.047 8.328 1 87.94 44 ASN B CA 1
ATOM 965 C C . ASN B 1 44 ? -11.727 15.734 8.75 1 87.94 44 ASN B C 1
ATOM 967 O O . ASN B 1 44 ? -11.594 14.812 7.938 1 87.94 44 ASN B O 1
ATOM 971 N N . GLY B 1 45 ? -11.367 15.633 10.062 1 91.5 45 GLY B N 1
ATOM 972 C CA . GLY B 1 45 ? -10.68 14.438 10.516 1 91.5 45 GLY B CA 1
ATOM 973 C C . GLY B 1 45 ? -9.195 14.453 10.195 1 91.5 45 GLY B C 1
ATOM 974 O O . GLY B 1 45 ? -8.57 15.516 10.156 1 91.5 45 GLY B O 1
ATOM 975 N N . PRO B 1 46 ? -8.57 13.289 10.109 1 93 46 PRO B N 1
ATOM 976 C CA . PRO B 1 46 ? -7.129 13.211 9.836 1 93 46 PRO B CA 1
ATOM 977 C C . PRO B 1 46 ? -6.777 13.625 8.414 1 93 46 PRO B C 1
ATOM 979 O O . PRO B 1 46 ? -7.445 13.219 7.461 1 93 46 PRO B O 1
ATOM 982 N N . ILE B 1 47 ? -5.754 14.422 8.312 1 94.5 47 ILE B N 1
ATOM 983 C CA . ILE B 1 47 ? -5.285 14.875 7.008 1 94.5 47 ILE B CA 1
ATOM 984 C C . ILE B 1 47 ? -3.762 14.805 6.949 1 94.5 47 ILE B C 1
ATOM 986 O O . ILE B 1 47 ? -3.078 15.266 7.867 1 94.5 47 ILE B O 1
ATOM 990 N N . PHE B 1 48 ? -3.289 14.18 5.914 1 96.5 48 PHE B N 1
ATOM 991 C CA . PHE B 1 48 ? -1.857 14.164 5.637 1 96.5 48 PHE B CA 1
ATOM 992 C C . PHE B 1 48 ? -1.517 15.125 4.504 1 96.5 48 PHE B C 1
ATOM 994 O O . PHE B 1 48 ? -2.244 15.203 3.512 1 96.5 48 PHE B O 1
ATOM 1001 N N . THR B 1 49 ? -0.459 15.859 4.691 1 97.25 49 THR B N 1
ATOM 1002 C CA . THR B 1 49 ? 0.068 16.719 3.641 1 97.25 49 THR B CA 1
ATOM 1003 C C . THR B 1 49 ? 1.429 16.219 3.164 1 97.25 49 THR B C 1
ATOM 1005 O O . THR B 1 49 ? 2.357 16.078 3.961 1 97.25 49 THR B O 1
ATOM 1008 N N . LEU B 1 50 ? 1.518 15.93 1.896 1 98.69 50 LEU B N 1
ATOM 1009 C CA . LEU B 1 50 ? 2.746 15.438 1.282 1 98.69 50 LEU B CA 1
ATOM 1010 C C . LEU B 1 50 ? 3.375 16.5 0.394 1 98.69 50 LEU B C 1
ATOM 1012 O O . LEU B 1 50 ? 2.734 17 -0.54 1 98.69 50 LEU B O 1
ATOM 1016 N N . ARG B 1 51 ? 4.555 16.844 0.712 1 98.5 51 ARG B N 1
ATOM 1017 C CA . ARG B 1 51 ? 5.34 17.703 -0.173 1 98.5 51 ARG B CA 1
ATOM 1018 C C . ARG B 1 51 ? 6.367 16.891 -0.952 1 98.5 51 ARG B C 1
ATOM 1020 O O . ARG B 1 51 ? 7.246 16.25 -0.36 1 98.5 51 ARG B O 1
ATOM 1027 N N . ASP B 1 52 ? 6.254 16.844 -2.289 1 98.56 52 ASP B N 1
ATOM 1028 C CA . ASP B 1 52 ? 7.293 16.328 -3.172 1 98.56 52 ASP B CA 1
ATOM 1029 C C . ASP B 1 52 ? 8.445 17.312 -3.305 1 98.56 52 ASP B C 1
ATOM 1031 O O . ASP B 1 52 ? 8.289 18.375 -3.904 1 98.56 52 ASP B O 1
ATOM 1035 N N . VAL B 1 53 ? 9.531 16.953 -2.82 1 97.94 53 VAL B N 1
ATOM 1036 C CA . VAL B 1 53 ? 10.609 17.922 -2.664 1 97.94 53 VAL B CA 1
ATOM 1037 C C . VAL B 1 53 ? 11.172 18.297 -4.035 1 97.94 53 VAL B C 1
ATOM 1039 O O . VAL B 1 53 ? 11.414 19.484 -4.309 1 97.94 53 VAL B O 1
ATOM 1042 N N . GLU B 1 54 ? 11.336 17.328 -4.879 1 96.5 54 GLU B N 1
ATOM 1043 C CA . GLU B 1 54 ? 11.938 17.578 -6.188 1 96.5 54 GLU B CA 1
ATOM 1044 C C . GLU B 1 54 ? 11.023 18.438 -7.062 1 96.5 54 GLU B C 1
ATOM 1046 O O . GLU B 1 54 ? 11.453 19.453 -7.594 1 96.5 54 GLU B O 1
ATOM 1051 N N . ASP B 1 55 ? 9.805 18 -7.086 1 97.12 55 ASP B N 1
ATOM 1052 C CA . ASP B 1 55 ? 8.867 18.672 -7.98 1 97.12 55 ASP B CA 1
ATOM 1053 C C . ASP B 1 55 ? 8.25 19.891 -7.301 1 97.12 55 ASP B C 1
ATOM 1055 O O . ASP B 1 55 ? 7.539 20.672 -7.941 1 97.12 55 ASP B O 1
ATOM 1059 N N . ARG B 1 56 ? 8.43 20.141 -6.129 1 97.12 56 ARG B N 1
ATOM 1060 C CA . ARG B 1 56 ? 7.906 21.25 -5.332 1 97.12 56 ARG B CA 1
ATOM 1061 C C . ARG B 1 56 ? 6.387 21.297 -5.398 1 97.12 56 ARG B C 1
ATOM 1063 O O . ARG B 1 56 ? 5.801 22.375 -5.566 1 97.12 56 ARG B O 1
ATOM 1070 N N . GLU B 1 57 ? 5.816 20.109 -5.348 1 98.12 57 GLU B N 1
ATOM 1071 C CA . GLU B 1 57 ? 4.363 19.984 -5.324 1 98.12 57 GLU B CA 1
ATOM 1072 C C . GLU B 1 57 ? 3.873 19.469 -3.975 1 98.12 57 GLU B C 1
ATOM 1074 O O . GLU B 1 57 ? 4.582 18.719 -3.299 1 98.12 57 GLU B O 1
ATOM 1079 N N . THR B 1 58 ? 2.664 20.016 -3.676 1 98.38 58 THR B N 1
ATOM 1080 C CA . THR B 1 58 ? 2.072 19.625 -2.404 1 98.38 58 THR B CA 1
ATOM 1081 C C . THR B 1 58 ? 0.669 19.062 -2.611 1 98.38 58 THR B C 1
ATOM 1083 O O . THR B 1 58 ? -0.123 19.609 -3.375 1 98.38 58 THR B O 1
ATOM 1086 N N . TYR B 1 59 ? 0.422 17.938 -1.902 1 98.06 59 TYR B N 1
ATOM 1087 C CA . TYR B 1 59 ? -0.859 17.25 -2.006 1 98.06 59 TYR B CA 1
ATOM 1088 C C . TYR B 1 59 ? -1.396 16.875 -0.625 1 98.06 59 TYR B C 1
ATOM 1090 O O . TYR B 1 59 ? -0.622 16.641 0.306 1 98.06 59 TYR B O 1
ATOM 1098 N N . THR B 1 60 ? -2.729 16.812 -0.517 1 96.88 60 THR B N 1
ATOM 1099 C CA . THR B 1 60 ? -3.34 16.391 0.742 1 96.88 60 THR B CA 1
ATOM 1100 C C . THR B 1 60 ? -4.117 15.094 0.563 1 96.88 60 THR B C 1
ATOM 1102 O O . THR B 1 60 ? -4.676 14.844 -0.506 1 96.88 60 THR B O 1
ATOM 1105 N N . PHE B 1 61 ? -4.082 14.344 1.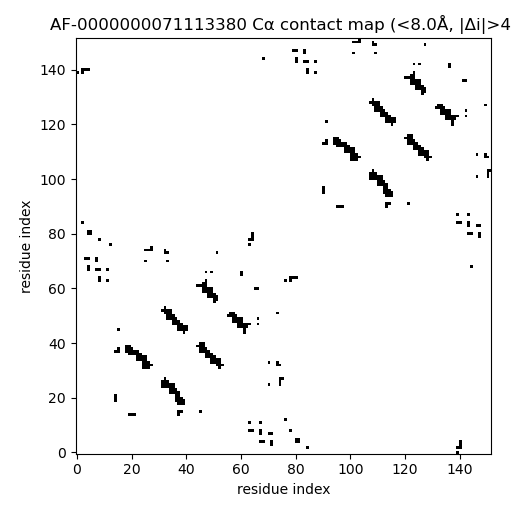619 1 96.62 61 PHE B N 1
ATOM 1106 C CA . PHE B 1 61 ? -4.758 13.055 1.61 1 96.62 61 PHE B CA 1
ATOM 1107 C C . PHE B 1 61 ? -5.512 12.828 2.916 1 96.62 61 PHE B C 1
ATOM 1109 O O . PHE B 1 61 ? -5.027 13.195 3.988 1 96.62 61 PHE B O 1
ATOM 1116 N N . ASP B 1 62 ? -6.602 12.242 2.781 1 95.25 62 ASP B N 1
ATOM 1117 C CA . ASP B 1 62 ? -7.324 11.828 3.98 1 95.25 62 ASP B CA 1
ATOM 1118 C C . ASP B 1 62 ? -7.301 10.312 4.141 1 95.25 62 ASP B C 1
ATOM 1120 O O . ASP B 1 62 ? -7.84 9.773 5.113 1 95.25 62 ASP B O 1
ATOM 1124 N N . SER B 1 63 ? -6.703 9.719 3.139 1 95.81 63 SER B N 1
ATOM 1125 C CA . SER B 1 63 ? -6.551 8.266 3.164 1 95.81 63 SER B CA 1
ATOM 1126 C C . SER B 1 63 ? -5.09 7.863 3.328 1 95.81 63 SER B C 1
ATOM 1128 O O . SER B 1 63 ? -4.25 8.203 2.494 1 95.81 63 SER B O 1
ATOM 1130 N N . ILE B 1 64 ? -4.836 7.098 4.398 1 97.44 64 ILE B N 1
ATOM 1131 C CA . ILE B 1 64 ? -3.473 6.652 4.668 1 97.44 64 ILE B CA 1
ATOM 1132 C C . ILE B 1 64 ? -2.998 5.734 3.543 1 97.44 64 ILE B C 1
ATOM 1134 O O . ILE B 1 64 ? -1.816 5.734 3.189 1 97.44 64 ILE B O 1
ATOM 1138 N N . ASP B 1 65 ? -3.961 5.035 2.889 1 98.62 65 ASP B N 1
ATOM 1139 C CA . ASP B 1 65 ? -3.588 4.145 1.796 1 98.62 65 ASP B CA 1
ATOM 1140 C C . ASP B 1 65 ? -3.131 4.934 0.571 1 98.62 65 ASP B C 1
ATOM 1142 O O . ASP B 1 65 ? -2.131 4.586 -0.06 1 98.62 65 ASP B O 1
ATOM 1146 N N . LEU B 1 66 ? -3.799 6.035 0.338 1 98.38 66 LEU B N 1
ATOM 1147 C CA . LEU B 1 66 ? -3.508 6.805 -0.866 1 98.38 66 LEU B CA 1
ATOM 1148 C C . LEU B 1 66 ? -2.18 7.543 -0.73 1 98.38 66 LEU B C 1
ATOM 1150 O O . LEU B 1 66 ? -1.391 7.59 -1.677 1 98.38 66 LEU B O 1
ATOM 1154 N N . ILE B 1 67 ? -1.912 8.086 0.445 1 98.62 67 ILE B N 1
ATOM 1155 C CA . ILE B 1 67 ? -0.641 8.781 0.602 1 98.62 67 ILE B CA 1
ATOM 1156 C C . ILE B 1 67 ? 0.502 7.77 0.648 1 98.62 67 ILE B C 1
ATOM 1158 O O . ILE B 1 67 ? 1.598 8.039 0.149 1 98.62 67 ILE B O 1
ATOM 1162 N N . ALA B 1 68 ? 0.303 6.648 1.22 1 98.75 68 ALA B N 1
ATOM 1163 C CA . ALA B 1 68 ? 1.343 5.625 1.244 1 98.75 68 ALA B CA 1
ATOM 1164 C C . ALA B 1 68 ? 1.761 5.23 -0.17 1 98.75 68 ALA B C 1
ATOM 1166 O O . ALA B 1 68 ? 2.953 5.098 -0.457 1 98.75 68 ALA B O 1
ATOM 1167 N N . MET B 1 69 ? 0.78 5.066 -1.049 1 98.81 69 MET B N 1
ATOM 1168 C CA . MET B 1 69 ? 1.085 4.707 -2.43 1 98.81 69 MET B CA 1
ATOM 1169 C C . MET B 1 69 ? 1.883 5.809 -3.119 1 98.81 69 MET B C 1
ATOM 1171 O O . MET B 1 69 ? 2.789 5.523 -3.906 1 98.81 69 MET B O 1
ATOM 1175 N N . GLU B 1 70 ? 1.476 7.047 -2.826 1 98.62 70 GLU B N 1
ATOM 1176 C CA . GLU B 1 70 ? 2.201 8.172 -3.416 1 98.62 70 GLU B CA 1
ATOM 1177 C C . GLU B 1 70 ? 3.645 8.211 -2.926 1 98.62 70 GLU B C 1
ATOM 1179 O O . GLU B 1 70 ? 4.57 8.414 -3.717 1 98.62 70 GLU B O 1
ATOM 1184 N N . ILE B 1 71 ? 3.844 8.023 -1.618 1 98.75 71 ILE B N 1
ATOM 1185 C CA . ILE B 1 71 ? 5.184 8.008 -1.044 1 98.75 71 ILE B CA 1
ATOM 1186 C C . ILE B 1 71 ? 5.996 6.867 -1.658 1 98.75 71 ILE B C 1
ATOM 1188 O O . ILE B 1 71 ? 7.164 7.051 -2.012 1 98.75 71 ILE B O 1
ATOM 1192 N N . TYR B 1 72 ? 5.41 5.711 -1.842 1 9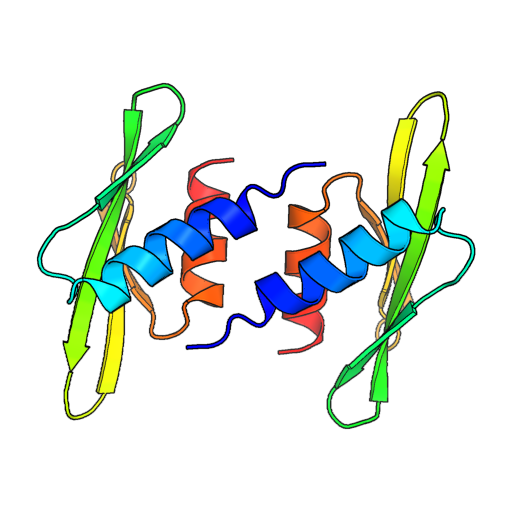8.75 72 TYR B N 1
ATOM 1193 C CA . TYR B 1 72 ? 6.07 4.566 -2.453 1 98.75 72 TYR B CA 1
ATOM 1194 C C . TYR B 1 72 ? 6.594 4.914 -3.844 1 98.75 72 TYR B C 1
ATOM 1196 O O . TYR B 1 72 ? 7.742 4.617 -4.176 1 98.75 72 TYR B O 1
ATOM 1204 N N . GLU B 1 73 ? 5.719 5.566 -4.594 1 97.81 73 GLU B N 1
ATOM 1205 C CA . GLU B 1 73 ? 6.086 5.953 -5.953 1 97.81 73 GLU B CA 1
ATOM 1206 C C . GLU B 1 73 ? 7.281 6.906 -5.949 1 97.81 73 GLU B C 1
ATOM 1208 O O . GLU B 1 73 ? 8.133 6.848 -6.844 1 97.81 73 GLU B O 1
ATOM 1213 N N . LEU B 1 74 ? 7.281 7.773 -4.996 1 98.12 74 LEU B N 1
ATOM 1214 C CA . LEU B 1 74 ? 8.367 8.742 -4.922 1 98.12 74 LEU B CA 1
ATOM 1215 C C . LEU B 1 74 ? 9.672 8.07 -4.492 1 98.12 74 LEU B C 1
ATOM 1217 O O . LEU B 1 74 ? 10.758 8.484 -4.898 1 98.12 74 LEU B O 1
ATOM 1221 N N . LEU B 1 75 ? 9.602 7.012 -3.754 1 97.75 75 LEU B N 1
ATOM 1222 C CA . LEU B 1 75 ? 10.781 6.379 -3.168 1 97.75 75 LEU B CA 1
ATOM 1223 C C . LEU B 1 75 ? 11.375 5.348 -4.121 1 97.75 75 LEU B C 1
ATOM 1225 O O . LEU B 1 75 ? 12.586 5.133 -4.137 1 97.75 75 LEU B O 1
ATOM 1229 N N . TYR B 1 76 ? 10.484 4.625 -4.789 1 93.62 76 TYR B N 1
ATOM 1230 C CA . TYR B 1 76 ? 10.93 3.467 -5.555 1 93.62 76 TYR B CA 1
ATOM 1231 C C . TYR B 1 76 ? 10.594 3.627 -7.035 1 93.62 76 TYR B C 1
ATOM 1233 O O . TYR B 1 76 ? 11.336 3.156 -7.898 1 93.62 76 TYR B O 1
#

Secondary structure (DSSP, 8-state):
---HHHHHHHHHHHHHHHTS-S-EEEEETTEEEEEEEEEEETTTEEEEEEEETTTTEEEEES-HHHHHHHHHHHH-/---HHHHHHHHHHHHHHHTS-S-EEEEETTEEEEEEEEEEETTTEEEEEEEETTTTEEEEES-HHHHHHHHHHHH-

Foldseek 3Di:
DDDPLVVLLVVVVVCVVVAQPDWDFDDAPRHTQKIKTWHQDPVLGIKIWIAGPVVRDIDIDPDSNVVSVVSVVRHD/DDDPLVVLLVVVVVCVVVAQPDWDFDDAPRHTQKIKTWHQDPVLGIKIWIAGPVVRDIDIDPDSNVVSVVSVVRHD

Nearest PDB structures (foldseek):
  5ic7-assembly1_A  TM=4.948E-01  e=5.740E-01  Thermochaetoides thermophila DSM 1495
  5nxq-assembly1_C  TM=5.179E-01  e=1.210E+00  Saccharomyces cerevisiae
  7sqc-assembly1_Z3  TM=5.184E-01  e=1.868E+00  Chlamydomonas reinhardtii
  5jrl-assembly1_C  TM=3.671E-01  e=2.115E+00  Sphingopyxis alaskensis RB2256
  3iuq-assembly1_A  TM=3.934E-01  e=8.829E+00  Aeromonas caviae

pLDDT: mean 94.59, std 6.14, range [68.31, 98.81]

Sequence (152 aa):
MESHLVRIINRLEAMANDGGNLKRNFEREGVVVAEVAYSHDEENGPIFTLRDVEDRETYTFDSIDLIAMEIYELLYMESHLVRIINRLEAMANDGGNLKRNFEREGVVVAEVAYSHDEENGPIFTLRDVEDRETYTFDSIDLIAMEIYELLY